Protein AF-A0A9D5ACS1-F1 (afdb_monomer_lite)

Structure (mmCIF, N/CA/C/O backbone):
data_AF-A0A9D5ACS1-F1
#
_entry.id   AF-A0A9D5ACS1-F1
#
loop_
_atom_site.group_PDB
_atom_site.id
_atom_site.type_symbol
_atom_site.label_atom_id
_atom_site.label_alt_id
_atom_site.label_comp_id
_atom_site.label_asym_id
_atom_site.label_entity_id
_atom_site.label_seq_id
_atom_site.pdbx_PDB_ins_code
_atom_site.Cartn_x
_atom_site.Cartn_y
_atom_site.Cartn_z
_atom_site.occupancy
_atom_site.B_iso_or_equiv
_atom_site.auth_seq_id
_atom_site.auth_comp_id
_atom_site.auth_asym_id
_atom_site.auth_atom_id
_atom_site.pdbx_PDB_model_num
ATOM 1 N N . LYS A 1 1 ? 52.281 -1.306 -3.488 1.00 57.75 1 LYS A N 1
ATOM 2 C CA . LYS A 1 1 ? 51.592 -1.848 -4.691 1.00 57.75 1 LYS A CA 1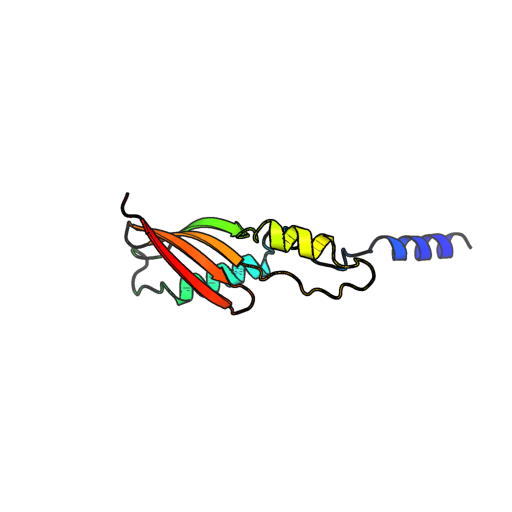
ATOM 3 C C . LYS A 1 1 ? 50.352 -2.679 -4.329 1.00 57.75 1 LYS A C 1
ATOM 5 O O . LYS A 1 1 ? 49.319 -2.463 -4.938 1.00 57.75 1 LYS A O 1
ATOM 10 N N . LEU A 1 2 ? 50.408 -3.521 -3.286 1.00 58.62 2 LEU A N 1
ATOM 11 C CA . LEU A 1 2 ? 49.262 -4.309 -2.794 1.00 58.62 2 LEU A CA 1
ATOM 12 C C . LEU A 1 2 ? 48.147 -3.467 -2.125 1.00 58.62 2 LEU A C 1
ATOM 14 O O . LEU A 1 2 ? 46.970 -3.746 -2.306 1.00 58.62 2 LEU A O 1
ATOM 18 N N . ILE A 1 3 ? 48.509 -2.384 -1.425 1.00 62.56 3 ILE A N 1
ATOM 19 C CA . ILE A 1 3 ? 47.552 -1.486 -0.739 1.00 62.56 3 ILE A CA 1
ATOM 20 C C . ILE A 1 3 ? 46.637 -0.740 -1.730 1.00 62.56 3 ILE A C 1
ATOM 22 O O . ILE A 1 3 ? 45.445 -0.591 -1.482 1.00 62.56 3 ILE A O 1
ATOM 26 N N . LEU A 1 4 ? 47.167 -0.332 -2.890 1.00 58.94 4 LEU A N 1
ATOM 27 C CA . LEU A 1 4 ? 46.385 0.339 -3.938 1.00 58.94 4 LEU A CA 1
ATOM 28 C C . LEU A 1 4 ? 45.337 -0.603 -4.561 1.00 58.94 4 LEU A C 1
ATOM 30 O O . LEU A 1 4 ? 44.251 -0.165 -4.918 1.00 58.94 4 LEU A O 1
ATOM 34 N N . PHE A 1 5 ? 45.644 -1.901 -4.641 1.00 58.75 5 PHE A N 1
ATOM 35 C CA . PHE A 1 5 ? 44.732 -2.930 -5.148 1.00 58.75 5 PHE A CA 1
ATOM 36 C C . PHE A 1 5 ? 43.568 -3.200 -4.177 1.00 58.75 5 PHE A C 1
ATOM 38 O O . PHE A 1 5 ? 42.428 -3.386 -4.600 1.00 58.75 5 PHE A O 1
ATOM 45 N N . PHE A 1 6 ? 43.829 -3.142 -2.866 1.00 59.41 6 PHE A N 1
ATOM 46 C CA . PHE A 1 6 ? 42.785 -3.232 -1.839 1.00 59.41 6 PHE A CA 1
ATOM 47 C C . PHE A 1 6 ? 41.849 -2.010 -1.852 1.00 59.41 6 PHE A C 1
ATOM 49 O O . PHE A 1 6 ? 40.638 -2.158 -1.744 1.00 59.41 6 PHE A O 1
ATOM 56 N N . LEU A 1 7 ? 42.381 -0.803 -2.067 1.00 58.75 7 LEU A N 1
ATOM 57 C CA . LEU A 1 7 ? 41.562 0.412 -2.190 1.00 58.75 7 LEU A CA 1
ATOM 58 C C . LEU A 1 7 ? 40.694 0.420 -3.463 1.00 58.75 7 LEU A C 1
ATOM 60 O O . LEU A 1 7 ? 39.562 0.896 -3.422 1.00 58.75 7 LEU A O 1
ATOM 64 N N . LEU A 1 8 ? 41.188 -0.144 -4.574 1.00 55.78 8 LEU A N 1
ATOM 65 C CA . LEU A 1 8 ? 40.427 -0.244 -5.827 1.00 55.78 8 LEU A CA 1
ATOM 66 C C . LEU A 1 8 ? 39.282 -1.270 -5.747 1.00 55.78 8 LEU A C 1
ATOM 68 O O . LEU A 1 8 ? 38.228 -1.067 -6.338 1.00 55.78 8 LEU A O 1
ATOM 72 N N . THR A 1 9 ? 39.477 -2.361 -5.000 1.00 56.50 9 THR A N 1
ATOM 73 C CA . THR A 1 9 ? 38.472 -3.428 -4.836 1.00 56.50 9 THR A CA 1
ATOM 74 C C . THR A 1 9 ? 37.363 -3.051 -3.851 1.00 56.50 9 THR A C 1
ATOM 76 O O . THR A 1 9 ? 36.219 -3.454 -4.052 1.00 56.50 9 THR A O 1
ATOM 79 N N . PHE A 1 10 ? 37.646 -2.200 -2.856 1.00 53.28 10 PHE A N 1
ATOM 80 C CA . PHE A 1 10 ? 36.616 -1.615 -1.984 1.00 53.28 10 PHE A CA 1
ATOM 81 C C . PHE A 1 10 ? 35.682 -0.631 -2.711 1.00 53.28 10 PHE A C 1
ATOM 83 O O . PHE A 1 10 ? 34.546 -0.448 -2.282 1.00 53.28 10 PHE A O 1
ATOM 90 N N . PHE A 1 11 ? 36.115 -0.038 -3.830 1.00 50.59 11 PHE A N 1
ATOM 91 C CA . PHE A 1 11 ? 35.289 0.872 -4.636 1.00 50.59 11 PHE A CA 1
ATOM 92 C C . PHE A 1 11 ? 34.268 0.159 -5.541 1.00 50.59 11 PHE A C 1
ATOM 94 O O . PHE A 1 11 ? 33.369 0.808 -6.071 1.00 50.59 11 PHE A O 1
ATOM 101 N N . TRP A 1 12 ? 34.374 -1.163 -5.721 1.00 48.03 12 TRP A N 1
ATOM 102 C CA . TRP A 1 12 ? 33.482 -1.934 -6.599 1.00 48.03 12 TRP A CA 1
ATOM 103 C C . TRP A 1 12 ? 32.281 -2.578 -5.900 1.00 48.03 12 TRP A C 1
ATOM 105 O O . TRP A 1 12 ? 31.389 -3.074 -6.584 1.00 48.03 12 TRP A O 1
ATOM 115 N N . ILE A 1 13 ? 32.209 -2.561 -4.566 1.00 48.94 13 ILE A N 1
ATOM 116 C CA . ILE A 1 13 ? 31.168 -3.312 -3.835 1.00 48.94 13 ILE A CA 1
ATOM 117 C C . ILE A 1 13 ? 29.865 -2.509 -3.644 1.00 48.94 13 ILE A C 1
ATOM 119 O O . ILE A 1 13 ? 28.854 -3.064 -3.227 1.00 48.94 13 ILE A O 1
ATOM 123 N N . SER A 1 14 ? 29.814 -1.245 -4.063 1.00 49.47 14 SER A N 1
ATOM 124 C CA . SER A 1 14 ? 28.588 -0.436 -3.998 1.00 49.47 14 SER A CA 1
ATOM 125 C C . SER A 1 14 ? 27.990 -0.187 -5.381 1.00 49.47 14 SER A C 1
ATOM 127 O O . SER A 1 14 ? 27.724 0.954 -5.749 1.00 49.47 14 SER A O 1
ATOM 129 N N . ILE A 1 15 ? 27.766 -1.240 -6.174 1.00 51.50 15 ILE A N 1
ATOM 130 C CA . ILE A 1 15 ? 26.762 -1.136 -7.240 1.00 51.50 15 ILE A CA 1
ATOM 131 C C . ILE A 1 15 ? 25.412 -1.157 -6.521 1.00 51.50 15 ILE A C 1
ATOM 133 O O . ILE A 1 15 ? 24.817 -2.212 -6.307 1.00 51.50 15 ILE A O 1
ATOM 137 N N . GLU A 1 16 ? 24.958 0.017 -6.076 1.00 54.56 16 GLU A N 1
ATOM 138 C CA . GLU A 1 16 ? 23.545 0.223 -5.772 1.00 54.56 16 GLU A CA 1
ATOM 139 C C . GLU A 1 16 ? 22.736 -0.316 -6.952 1.00 54.56 16 GLU A C 1
ATOM 141 O O . GLU A 1 16 ? 23.108 -0.127 -8.111 1.00 54.56 16 GLU A O 1
ATOM 146 N N . CYS A 1 17 ? 21.625 -0.997 -6.682 1.00 54.09 17 CYS A N 1
ATOM 147 C CA . CYS A 1 17 ? 20.641 -1.265 -7.718 1.00 54.09 17 CYS A CA 1
ATOM 148 C C . CYS A 1 17 ? 20.172 0.103 -8.248 1.00 54.09 17 CYS A C 1
ATOM 150 O O . CYS A 1 17 ? 19.322 0.745 -7.640 1.00 54.09 17 CYS A O 1
ATOM 152 N N . ILE A 1 18 ? 20.760 0.580 -9.354 1.00 62.75 18 ILE A N 1
ATOM 153 C CA . ILE A 1 18 ? 20.607 1.951 -9.901 1.00 62.75 18 ILE A CA 1
ATOM 154 C C . ILE A 1 18 ? 19.137 2.251 -10.272 1.00 62.75 18 ILE A C 1
ATOM 156 O O . ILE A 1 18 ? 18.746 3.363 -10.631 1.00 62.75 18 ILE A O 1
ATOM 160 N N . HIS A 1 19 ? 18.277 1.239 -10.212 1.00 72.00 19 HIS A N 1
ATOM 161 C CA . HIS A 1 19 ? 17.007 1.191 -10.885 1.00 72.00 19 HIS A CA 1
ATOM 162 C C . HIS A 1 19 ? 15.967 0.480 -10.019 1.00 72.00 19 HIS A C 1
ATOM 164 O O . HIS A 1 19 ? 15.960 -0.747 -10.009 1.00 72.00 19 HIS A O 1
ATOM 170 N N . PRO A 1 20 ? 15.053 1.225 -9.366 1.00 82.88 20 PRO A N 1
ATOM 171 C CA . PRO A 1 20 ? 13.975 0.603 -8.609 1.00 82.88 20 PRO A CA 1
ATOM 172 C C . PRO A 1 20 ? 13.155 -0.296 -9.536 1.00 82.88 20 PRO A C 1
ATOM 174 O O . PRO A 1 20 ? 12.854 0.081 -10.680 1.00 82.88 20 PRO A O 1
ATOM 177 N N . HIS A 1 21 ? 12.845 -1.490 -9.048 1.00 89.19 21 HIS A N 1
ATOM 178 C CA . HIS A 1 21 ? 11.995 -2.459 -9.712 1.00 89.19 21 HIS A CA 1
ATOM 179 C C . HIS A 1 21 ? 10.529 -2.173 -9.341 1.00 89.19 21 HIS A C 1
ATOM 181 O O . HIS A 1 21 ? 10.230 -1.835 -8.194 1.00 89.19 21 HIS A O 1
ATOM 187 N N . PRO A 1 22 ? 9.568 -2.300 -10.275 1.00 91.56 22 PRO A N 1
ATOM 188 C CA . PRO A 1 22 ? 8.160 -2.016 -9.989 1.00 91.56 22 PRO A CA 1
ATOM 189 C C . PRO A 1 22 ? 7.582 -2.870 -8.857 1.00 91.56 22 PRO A C 1
ATOM 191 O O . PRO A 1 22 ? 6.702 -2.394 -8.151 1.00 91.56 22 PRO A O 1
ATOM 194 N N . LEU A 1 23 ? 8.110 -4.081 -8.660 1.00 93.88 23 LEU A N 1
ATOM 195 C CA . LEU A 1 23 ? 7.716 -5.008 -7.590 1.00 93.88 23 LEU A CA 1
ATOM 196 C C . LEU A 1 23 ? 8.597 -4.920 -6.334 1.00 93.88 23 LEU A C 1
ATOM 198 O O . LEU A 1 23 ? 8.485 -5.771 -5.456 1.00 93.88 23 LEU A O 1
ATOM 202 N N . ASP A 1 24 ? 9.486 -3.925 -6.240 1.00 94.00 24 ASP A N 1
ATOM 203 C CA . ASP A 1 24 ? 10.211 -3.691 -4.991 1.00 94.00 24 ASP A CA 1
ATOM 204 C C . ASP A 1 24 ? 9.215 -3.399 -3.864 1.00 94.00 24 ASP A C 1
ATOM 206 O O . ASP A 1 24 ? 8.259 -2.634 -4.079 1.00 94.00 24 ASP A O 1
ATOM 210 N N . PRO A 1 25 ? 9.441 -3.951 -2.657 1.00 96.25 25 PRO A N 1
ATOM 211 C CA . PRO A 1 25 ? 8.565 -3.722 -1.520 1.00 96.25 25 PRO A CA 1
ATOM 212 C C . PRO A 1 25 ? 8.477 -2.231 -1.193 1.00 96.25 25 PRO A C 1
ATOM 214 O O . PRO A 1 25 ? 9.330 -1.427 -1.579 1.00 96.25 25 PRO A O 1
ATOM 217 N N . LEU A 1 26 ? 7.442 -1.855 -0.442 1.00 96.69 26 LEU A N 1
ATOM 218 C CA . LEU A 1 26 ? 7.324 -0.483 0.034 1.00 96.69 26 LEU A CA 1
ATOM 219 C C . LEU A 1 26 ? 8.530 -0.114 0.898 1.00 96.69 26 LEU A C 1
ATOM 221 O O . LEU A 1 26 ? 8.858 -0.776 1.885 1.00 96.69 26 LEU A O 1
ATOM 225 N N . THR A 1 27 ? 9.165 0.989 0.537 1.00 96.06 27 THR A N 1
ATOM 226 C CA . THR A 1 27 ? 10.260 1.574 1.300 1.00 96.06 27 THR A CA 1
ATOM 227 C C . THR A 1 27 ? 9.741 2.214 2.590 1.00 96.06 27 THR A C 1
ATOM 229 O O . THR A 1 27 ? 8.556 2.516 2.759 1.00 96.06 27 THR A O 1
ATOM 232 N N . ARG A 1 28 ? 10.649 2.494 3.531 1.00 97.69 28 ARG A N 1
ATOM 233 C CA . ARG A 1 28 ? 10.303 3.173 4.791 1.00 97.69 28 ARG A CA 1
ATOM 234 C C . ARG A 1 28 ? 9.658 4.545 4.565 1.00 97.69 28 ARG A C 1
ATOM 236 O O . ARG A 1 28 ? 8.737 4.916 5.292 1.00 97.69 28 ARG A O 1
ATOM 243 N N . SER A 1 29 ? 10.154 5.307 3.592 1.00 97.31 29 SER A N 1
ATOM 244 C CA . SER A 1 29 ? 9.608 6.619 3.234 1.00 97.31 29 SER A CA 1
ATOM 245 C C . SER A 1 29 ? 8.201 6.492 2.656 1.00 97.31 29 SER A C 1
ATOM 247 O O . SER A 1 29 ? 7.325 7.258 3.051 1.00 97.31 29 SER A O 1
ATOM 249 N N . GLU A 1 30 ? 7.955 5.493 1.806 1.00 97.69 30 GLU A N 1
ATOM 250 C CA . GLU A 1 30 ? 6.624 5.198 1.271 1.00 97.69 30 GLU A CA 1
ATOM 251 C C . GLU A 1 30 ? 5.648 4.799 2.382 1.00 97.69 30 GLU A C 1
ATOM 253 O O . GLU A 1 30 ? 4.571 5.377 2.473 1.00 97.69 30 GLU A O 1
ATOM 258 N N . LEU A 1 31 ? 6.033 3.916 3.309 1.00 98.31 31 LEU A N 1
ATOM 259 C CA . LEU A 1 31 ? 5.189 3.559 4.459 1.00 98.31 31 LEU A CA 1
ATOM 260 C C . LEU A 1 31 ? 4.854 4.772 5.346 1.00 98.31 31 LEU A C 1
ATOM 262 O O . LEU A 1 31 ? 3.721 4.923 5.812 1.00 98.31 31 LEU A O 1
ATOM 266 N N . ASN A 1 32 ? 5.818 5.668 5.570 1.00 98.12 32 ASN A N 1
ATOM 267 C CA . ASN A 1 32 ? 5.579 6.911 6.305 1.00 98.12 32 ASN A CA 1
ATOM 268 C C . ASN A 1 32 ? 4.644 7.863 5.542 1.00 98.12 32 ASN A C 1
ATOM 270 O O . ASN A 1 32 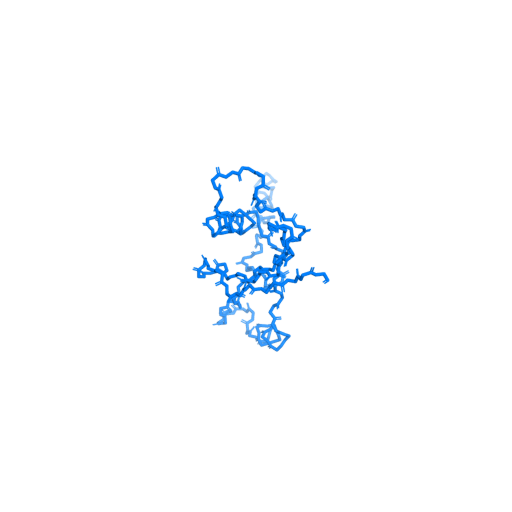? 3.804 8.525 6.160 1.00 98.12 32 ASN A O 1
ATOM 274 N N . LEU A 1 33 ? 4.756 7.916 4.214 1.00 98.19 33 LEU A N 1
ATOM 275 C CA . LEU A 1 33 ? 3.866 8.692 3.355 1.00 98.19 33 LEU A CA 1
ATOM 276 C C . LEU A 1 33 ? 2.435 8.144 3.410 1.00 98.19 33 LEU A C 1
ATOM 278 O O . LEU A 1 33 ? 1.510 8.918 3.649 1.00 98.19 33 LEU A O 1
ATOM 282 N N . VAL A 1 34 ? 2.261 6.823 3.295 1.00 98.19 34 VAL A N 1
ATOM 283 C CA . VAL A 1 34 ? 0.968 6.135 3.456 1.00 98.19 34 VAL A CA 1
ATOM 284 C C . VAL A 1 34 ? 0.324 6.517 4.788 1.00 98.19 34 VAL A C 1
ATOM 286 O O . VAL A 1 34 ? -0.810 6.998 4.819 1.00 98.19 34 VAL A O 1
ATOM 289 N N . ARG A 1 35 ? 1.076 6.380 5.890 1.00 96.88 35 ARG A N 1
ATOM 290 C CA . ARG A 1 35 ? 0.626 6.768 7.233 1.00 96.88 35 ARG A CA 1
ATOM 291 C C . ARG A 1 35 ? 0.162 8.227 7.271 1.00 96.88 35 ARG A C 1
ATOM 293 O O . ARG A 1 35 ? -0.892 8.520 7.828 1.00 96.88 35 ARG A O 1
ATOM 300 N N . THR A 1 36 ? 0.944 9.133 6.690 1.00 96.69 36 THR A N 1
ATOM 301 C CA . THR A 1 36 ? 0.661 10.575 6.693 1.00 96.69 36 THR A CA 1
ATOM 302 C C . THR A 1 36 ? -0.622 10.901 5.930 1.00 96.69 36 THR A C 1
ATOM 304 O O . THR A 1 36 ? -1.479 11.615 6.451 1.00 96.69 36 THR A O 1
ATOM 307 N N . ILE A 1 37 ? -0.783 10.353 4.722 1.00 97.06 37 ILE A N 1
ATOM 308 C CA . ILE A 1 37 ? -1.968 10.568 3.879 1.00 97.06 37 ILE A CA 1
ATOM 309 C C . ILE A 1 37 ? -3.225 10.053 4.585 1.00 97.06 37 ILE A C 1
ATOM 311 O O . ILE A 1 37 ? -4.232 10.763 4.663 1.00 97.06 37 ILE A O 1
ATOM 315 N N . ILE A 1 38 ? -3.161 8.842 5.142 1.00 96.12 38 ILE A N 1
ATOM 316 C CA . ILE A 1 38 ? -4.304 8.225 5.816 1.00 96.12 38 ILE A CA 1
ATOM 317 C C . ILE A 1 38 ? -4.658 8.986 7.092 1.00 96.12 38 ILE A C 1
ATOM 319 O O . ILE A 1 38 ? -5.812 9.367 7.262 1.00 96.12 38 ILE A O 1
ATOM 323 N N . HIS A 1 39 ? -3.695 9.300 7.961 1.00 93.38 39 HIS A N 1
ATOM 324 C CA . HIS A 1 39 ? -4.021 10.067 9.162 1.00 93.38 39 HIS A CA 1
ATOM 325 C C . HIS A 1 39 ? -4.586 11.441 8.840 1.00 93.38 39 HIS A C 1
ATOM 327 O O . HIS A 1 39 ? -5.494 11.857 9.542 1.00 93.38 39 HIS A O 1
ATOM 333 N N . LYS A 1 40 ? -4.111 12.119 7.788 1.00 93.00 40 LYS A N 1
ATOM 334 C CA . LYS A 1 40 ? -4.681 13.399 7.344 1.00 93.00 40 LYS A CA 1
ATOM 335 C C . LYS A 1 40 ? -6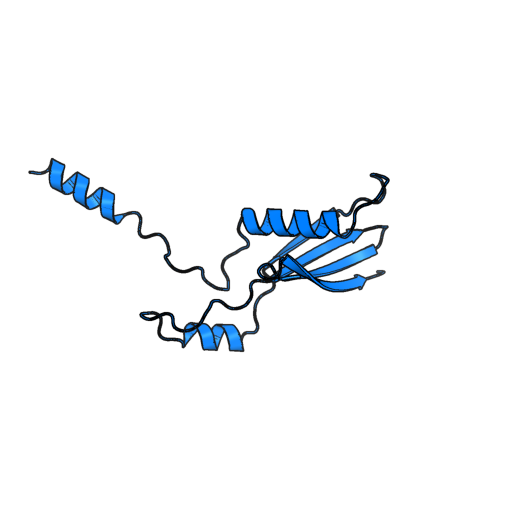.135 13.259 6.880 1.00 93.00 40 LYS A C 1
ATOM 337 O O . LYS A 1 40 ? -6.936 14.145 7.148 1.00 93.00 40 LYS A O 1
ATOM 342 N N . SER A 1 41 ? -6.468 12.163 6.204 1.00 92.62 41 SER A N 1
ATOM 343 C CA . SER A 1 41 ? -7.807 11.935 5.641 1.00 92.62 41 SER A CA 1
ATOM 344 C C . SER A 1 41 ? -8.825 11.466 6.687 1.00 92.62 41 SER A C 1
ATOM 346 O O . SER A 1 41 ? -10.010 11.751 6.560 1.00 92.62 41 SER A O 1
ATOM 348 N N . TYR A 1 42 ? -8.365 10.784 7.739 1.00 90.81 42 TYR A N 1
ATOM 349 C CA . TYR A 1 42 ? -9.208 10.197 8.787 1.00 90.81 42 TYR A CA 1
ATOM 350 C C . TYR A 1 42 ? -8.914 10.792 10.172 1.00 90.81 42 TYR A C 1
ATOM 352 O O . TYR A 1 42 ? -8.931 10.080 11.179 1.00 90.81 42 TYR A O 1
ATOM 360 N N . GLN A 1 43 ? -8.607 12.092 10.242 1.00 83.31 43 GLN A N 1
ATOM 361 C CA . GLN A 1 43 ? -8.429 12.775 11.526 1.00 83.31 43 GLN A CA 1
ATOM 362 C C . GLN A 1 43 ? -9.738 12.745 12.318 1.00 83.31 43 GLN A C 1
ATOM 364 O O . GLN A 1 43 ? -10.797 13.103 11.807 1.00 83.31 43 GLN A O 1
ATOM 369 N N . THR A 1 44 ? -9.661 12.350 13.586 1.00 73.56 44 THR A N 1
ATOM 370 C CA . THR A 1 44 ? -10.796 12.394 14.511 1.00 73.56 44 THR A CA 1
ATOM 371 C C . THR A 1 44 ? -10.432 13.204 15.741 1.00 73.56 44 THR A C 1
ATOM 373 O O . THR A 1 44 ? -9.322 13.101 16.257 1.00 73.56 44 THR A O 1
ATOM 376 N N . SER A 1 45 ? -11.390 13.977 16.259 1.00 67.38 45 SER A N 1
ATOM 377 C CA . SER A 1 45 ? -11.210 14.766 17.487 1.00 67.38 45 SER A CA 1
ATOM 378 C C . SER A 1 45 ? -11.005 13.900 18.736 1.00 67.38 45 SER A C 1
ATOM 380 O O . SER A 1 45 ? -10.558 14.392 19.765 1.00 67.38 45 SER A O 1
ATOM 382 N N . THR A 1 46 ? -11.327 12.604 18.664 1.00 68.81 46 THR A N 1
ATOM 383 C CA . THR A 1 46 ? -11.210 11.658 19.777 1.00 68.81 46 THR A CA 1
ATOM 384 C C . THR A 1 46 ? -10.373 10.440 19.388 1.00 68.81 46 THR A C 1
ATOM 386 O O . THR A 1 46 ? -10.502 9.897 18.288 1.00 68.81 46 THR A O 1
ATOM 389 N N . LYS A 1 47 ? -9.529 9.969 20.318 1.00 67.44 47 LYS A N 1
ATOM 390 C CA . LYS A 1 47 ? -8.646 8.801 20.125 1.00 67.44 47 LYS A CA 1
ATOM 391 C C . LYS A 1 47 ? -9.424 7.496 19.896 1.00 67.44 47 LYS A C 1
ATOM 393 O O . LYS A 1 47 ? -8.930 6.599 19.215 1.00 67.44 47 LYS A O 1
ATOM 398 N N . LEU A 1 48 ? -10.650 7.414 20.421 1.00 67.00 48 LEU A N 1
ATOM 399 C CA . LEU A 1 48 ? -11.527 6.242 20.316 1.00 67.00 48 LEU A CA 1
ATOM 400 C C . LEU A 1 48 ? -11.949 5.933 18.868 1.00 67.00 48 LEU A C 1
ATOM 402 O O . LEU A 1 48 ? -12.272 4.792 18.558 1.00 67.00 48 LEU A O 1
ATOM 406 N N . ASN A 1 49 ? -11.895 6.928 17.979 1.00 73.62 49 ASN A N 1
ATOM 407 C CA . ASN A 1 49 ? -12.252 6.787 16.568 1.00 73.62 49 ASN A CA 1
ATOM 408 C C . ASN A 1 49 ? -11.025 6.782 15.645 1.00 73.62 49 ASN A C 1
ATOM 410 O O . ASN A 1 49 ? -11.171 6.976 14.443 1.00 73.62 49 ASN A O 1
ATOM 414 N N . SER A 1 50 ? -9.822 6.572 16.188 1.00 86.44 50 SER A N 1
ATOM 415 C CA . SER A 1 50 ? -8.600 6.566 15.382 1.00 86.44 50 SER A CA 1
ATOM 416 C C . SER A 1 50 ? -8.569 5.394 14.398 1.00 86.44 50 SER A C 1
ATOM 418 O O . SER A 1 50 ? -8.992 4.276 14.697 1.00 86.44 50 SER A O 1
ATOM 420 N N . ILE A 1 51 ? -8.061 5.667 13.198 1.00 93.50 51 ILE A N 1
ATOM 421 C CA . ILE A 1 51 ? -7.828 4.645 12.182 1.00 93.50 51 ILE A CA 1
ATOM 422 C C . ILE A 1 51 ? -6.655 3.745 12.592 1.00 93.50 51 ILE A C 1
ATOM 424 O O . ILE A 1 51 ? -5.611 4.229 13.033 1.00 93.50 51 ILE A O 1
ATOM 428 N N . THR A 1 52 ? -6.823 2.433 12.439 1.00 94.31 52 THR A N 1
ATOM 429 C CA . THR A 1 52 ? -5.775 1.431 12.696 1.00 94.31 52 THR A CA 1
ATOM 430 C C . THR A 1 52 ? -5.494 0.634 11.431 1.00 94.31 52 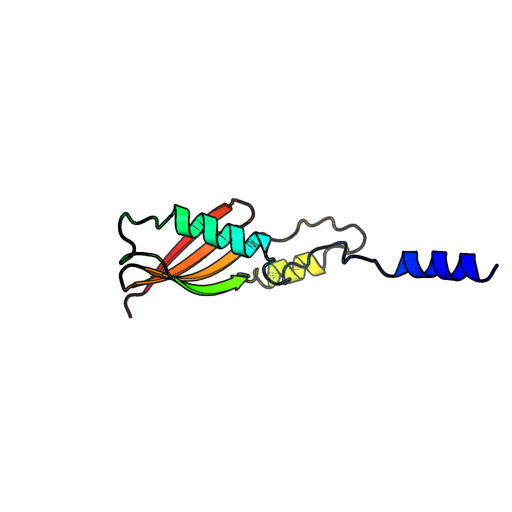THR A C 1
ATOM 432 O O . THR A 1 52 ? -6.400 0.407 10.637 1.00 94.31 52 THR A O 1
ATOM 435 N N . PHE A 1 53 ? -4.246 0.216 11.240 1.00 96.25 53 PHE A N 1
ATOM 436 C CA . PHE A 1 53 ? -3.798 -0.499 10.045 1.00 96.25 53 PHE A CA 1
ATOM 437 C C . PHE A 1 53 ? -3.735 -1.998 10.332 1.00 96.25 53 PHE A C 1
ATOM 439 O O . PHE A 1 53 ? -3.099 -2.407 11.302 1.00 96.25 53 PHE A O 1
ATOM 446 N N . GLN A 1 54 ? -4.371 -2.810 9.493 1.00 96.62 54 GLN A N 1
ATOM 447 C CA . GLN A 1 54 ? -4.291 -4.274 9.546 1.00 96.62 54 GLN A CA 1
ATOM 448 C C . GLN A 1 54 ? -3.379 -4.815 8.448 1.00 96.62 54 GLN A C 1
ATOM 450 O O . GLN A 1 54 ? -2.708 -5.820 8.653 1.00 96.62 54 GLN A O 1
ATOM 455 N N . TYR A 1 55 ? -3.321 -4.129 7.307 1.00 97.69 55 TYR A N 1
ATOM 456 C CA . TYR A 1 55 ? -2.424 -4.459 6.209 1.00 97.69 55 TYR A CA 1
ATOM 457 C C . TYR A 1 55 ? -1.972 -3.188 5.496 1.00 97.69 55 TYR A C 1
ATOM 459 O O . TYR A 1 55 ? -2.771 -2.272 5.304 1.00 97.69 55 TYR A O 1
ATOM 467 N N . VAL A 1 56 ? -0.701 -3.148 5.097 1.00 98.31 56 VAL A N 1
ATOM 468 C CA . VAL A 1 56 ? -0.137 -2.129 4.207 1.00 98.31 56 VAL A CA 1
ATOM 469 C C . VAL A 1 56 ? 0.837 -2.831 3.271 1.00 98.31 56 VAL A C 1
ATOM 471 O O . VAL A 1 56 ? 1.809 -3.423 3.737 1.00 98.31 56 VAL A O 1
ATOM 474 N N . GLY A 1 57 ? 0.589 -2.755 1.969 1.00 97.88 57 GLY A N 1
ATOM 475 C CA . GLY A 1 57 ? 1.411 -3.415 0.962 1.00 97.88 57 GLY A CA 1
ATOM 476 C C . GLY A 1 57 ? 1.429 -2.666 -0.358 1.00 97.88 57 GLY A C 1
ATOM 477 O O . GLY A 1 57 ? 0.672 -1.717 -0.558 1.00 97.88 57 GLY A O 1
ATOM 478 N N . LEU A 1 58 ? 2.341 -3.069 -1.238 1.00 97.56 58 LEU A N 1
ATOM 479 C CA . LEU A 1 58 ? 2.370 -2.585 -2.612 1.00 97.56 58 LEU A CA 1
ATOM 480 C C . LEU A 1 58 ? 1.103 -3.080 -3.322 1.00 97.56 58 LEU A C 1
ATOM 482 O O . LEU A 1 58 ? 0.803 -4.268 -3.270 1.00 97.56 58 LEU A O 1
ATOM 486 N N . GLU A 1 59 ? 0.382 -2.177 -3.977 1.00 97.00 59 GLU A N 1
ATOM 487 C CA . GLU A 1 59 ? -0.648 -2.567 -4.938 1.00 97.00 59 GLU A CA 1
ATOM 488 C C . GLU A 1 59 ? 0.074 -2.946 -6.230 1.00 97.00 59 GLU A C 1
ATOM 490 O O . GLU A 1 59 ? 0.669 -2.089 -6.894 1.00 97.00 59 GLU A O 1
ATOM 495 N N . GLU A 1 60 ? 0.085 -4.239 -6.541 1.00 93.38 60 GLU A N 1
ATOM 496 C CA . GLU A 1 60 ? 0.818 -4.760 -7.689 1.00 93.38 60 GLU A CA 1
ATOM 497 C 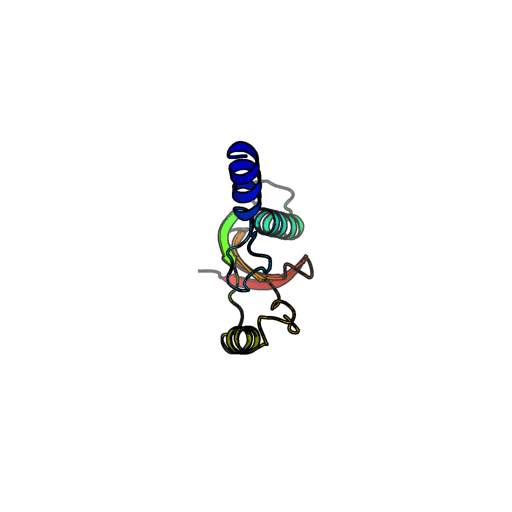C . GLU A 1 60 ? 0.270 -4.169 -9.000 1.00 93.38 60 GLU A C 1
ATOM 499 O O . GLU A 1 60 ? -0.941 -4.200 -9.234 1.00 93.38 60 GLU A O 1
ATOM 504 N N . PRO A 1 61 ? 1.134 -3.631 -9.883 1.00 93.44 61 PRO A N 1
ATOM 505 C CA . PRO A 1 61 ? 0.699 -3.182 -11.198 1.00 93.44 61 PRO A CA 1
ATOM 506 C C . PRO A 1 61 ? 0.180 -4.344 -12.050 1.00 93.44 61 PRO A C 1
ATOM 508 O O . PRO A 1 61 ? 0.636 -5.482 -11.917 1.00 93.44 61 PRO A O 1
ATOM 511 N N . ASP A 1 62 ? -0.689 -4.037 -13.013 1.00 94.69 62 ASP A N 1
ATOM 512 C CA . ASP A 1 62 ? -1.199 -5.032 -13.955 1.00 94.69 62 ASP A CA 1
ATOM 513 C C . ASP A 1 62 ? -0.071 -5.806 -14.646 1.00 94.69 62 ASP A C 1
ATOM 515 O O . ASP A 1 62 ? 0.926 -5.245 -15.114 1.00 94.69 62 ASP A O 1
ATOM 519 N N . LYS A 1 63 ? -0.269 -7.118 -14.804 1.00 94.62 63 LYS A N 1
ATOM 520 C CA . LYS A 1 63 ? 0.727 -8.022 -15.396 1.00 94.62 63 LYS A CA 1
ATOM 521 C C . LYS A 1 63 ? 1.235 -7.541 -16.761 1.00 94.62 63 LYS A C 1
ATOM 523 O O . LYS A 1 63 ? 2.425 -7.659 -17.049 1.00 94.62 63 LYS A O 1
ATOM 528 N N . ALA A 1 64 ? 0.352 -6.992 -17.597 1.00 94.56 64 ALA A N 1
ATOM 529 C CA . ALA A 1 64 ? 0.710 -6.460 -18.913 1.00 94.56 64 ALA A CA 1
ATOM 530 C C . ALA A 1 64 ? 1.649 -5.241 -18.822 1.00 94.56 64 ALA A C 1
ATOM 532 O O . ALA A 1 64 ? 2.559 -5.098 -19.642 1.00 94.56 64 ALA A O 1
ATOM 533 N N . VAL A 1 65 ? 1.478 -4.396 -17.799 1.00 92.19 65 VAL A N 1
ATOM 534 C CA . VAL A 1 65 ? 2.340 -3.234 -17.536 1.00 92.19 65 VAL A CA 1
ATOM 535 C C . VAL A 1 65 ? 3.732 -3.697 -17.115 1.00 92.19 65 VAL A C 1
ATOM 537 O O . VAL A 1 65 ? 4.725 -3.207 -17.651 1.00 92.19 65 VAL A O 1
ATOM 540 N N . ILE A 1 66 ? 3.816 -4.695 -16.229 1.00 91.62 66 ILE A N 1
ATOM 541 C CA . ILE A 1 66 ? 5.095 -5.295 -15.823 1.00 91.62 66 ILE A CA 1
ATOM 542 C C . ILE A 1 66 ? 5.811 -5.935 -17.020 1.00 91.62 66 ILE A C 1
ATOM 544 O O . ILE A 1 66 ? 6.999 -5.692 -17.218 1.00 91.62 66 ILE A O 1
ATOM 548 N N . GLN A 1 67 ? 5.101 -6.698 -17.858 1.00 91.62 67 GLN A N 1
ATOM 549 C CA . GLN A 1 67 ? 5.680 -7.300 -19.068 1.00 91.62 67 GLN A CA 1
ATOM 550 C C . GLN A 1 67 ? 6.201 -6.249 -20.054 1.00 91.62 67 GLN A C 1
ATOM 552 O O . GLN A 1 67 ? 7.303 -6.395 -20.585 1.00 91.62 67 GLN A O 1
ATOM 557 N N . SER A 1 68 ? 5.439 -5.176 -20.273 1.00 89.94 68 SER A N 1
ATOM 558 C CA . SER A 1 68 ? 5.847 -4.072 -21.151 1.00 89.94 68 SER A CA 1
ATOM 559 C C . SER A 1 68 ? 7.079 -3.348 -20.603 1.00 89.94 68 SER A C 1
ATOM 561 O O . SER A 1 68 ? 8.000 -3.038 -21.357 1.00 89.94 68 SER A O 1
ATOM 563 N N . TRP A 1 69 ? 7.138 -3.135 -19.284 1.00 89.06 69 TRP A N 1
ATOM 564 C CA . TRP A 1 69 ? 8.297 -2.549 -18.612 1.00 89.06 69 TRP A CA 1
ATOM 565 C C . TRP A 1 69 ? 9.543 -3.439 -18.733 1.00 89.06 69 TRP A C 1
ATOM 567 O O . TRP A 1 69 ? 10.602 -2.941 -19.110 1.00 89.06 69 TRP A O 1
ATOM 577 N N . LEU A 1 70 ? 9.416 -4.752 -18.509 1.00 87.50 70 LEU A N 1
ATOM 578 C CA . LEU A 1 70 ? 10.512 -5.721 -18.667 1.00 87.50 70 LEU A CA 1
ATOM 579 C C . LEU A 1 70 ? 11.028 -5.799 -20.108 1.00 87.50 70 LEU A C 1
ATOM 581 O O . LEU A 1 70 ? 12.225 -5.961 -20.327 1.00 87.50 70 LEU A O 1
ATOM 585 N N . SER A 1 71 ? 10.125 -5.677 -21.082 1.00 87.38 71 SER A N 1
ATOM 586 C CA . SER A 1 71 ? 10.460 -5.712 -22.511 1.00 87.38 71 SER A CA 1
ATOM 587 C C . SER A 1 71 ? 11.112 -4.414 -22.996 1.00 87.38 71 SER A C 1
ATOM 589 O O . SER A 1 71 ? 11.717 -4.386 -24.068 1.00 87.38 71 SER A O 1
ATOM 591 N N . SER A 1 72 ? 11.001 -3.325 -22.227 1.00 82.94 72 SER A N 1
ATOM 592 C CA . SER A 1 72 ? 11.679 -2.071 -22.542 1.00 82.94 72 SER A CA 1
ATOM 593 C C . SER A 1 72 ? 13.190 -2.227 -22.346 1.00 82.94 72 SER A C 1
ATOM 595 O O . SER A 1 72 ? 13.655 -2.821 -21.373 1.00 82.94 72 SER A O 1
ATOM 597 N N . ASN A 1 73 ? 13.975 -1.729 -23.303 1.00 63.06 73 ASN A N 1
ATOM 598 C CA . ASN A 1 73 ? 15.409 -1.988 -23.376 1.00 63.06 73 ASN A CA 1
ATOM 599 C C . ASN A 1 73 ? 16.124 -1.561 -22.075 1.00 63.06 73 ASN A C 1
ATOM 601 O O . ASN A 1 73 ? 16.302 -0.371 -21.802 1.00 63.06 73 ASN A O 1
ATOM 605 N N . THR A 1 74 ? 16.558 -2.541 -21.277 1.00 59.09 74 THR A N 1
ATOM 606 C CA . THR A 1 74 ? 17.054 -2.353 -19.899 1.00 59.09 74 THR A CA 1
ATOM 607 C C . THR A 1 74 ? 18.314 -1.482 -19.828 1.00 59.09 74 THR A C 1
ATOM 609 O O . THR A 1 74 ? 18.607 -0.901 -18.790 1.00 59.09 74 THR A O 1
ATOM 612 N N . LYS A 1 75 ? 19.042 -1.347 -20.948 1.00 54.59 75 LYS A N 1
ATOM 613 C CA . LYS A 1 75 ? 20.269 -0.541 -21.066 1.00 54.59 75 LYS A CA 1
ATOM 614 C C . LYS A 1 75 ? 20.022 0.953 -21.302 1.00 54.59 75 LYS A C 1
ATOM 616 O O . LYS A 1 75 ? 20.919 1.747 -21.050 1.00 54.59 75 LYS A O 1
ATOM 621 N N . THR A 1 76 ? 18.840 1.338 -21.788 1.00 56.12 76 THR A N 1
ATOM 622 C CA . THR A 1 76 ? 18.485 2.744 -22.068 1.00 56.12 76 THR A CA 1
ATOM 623 C C . THR A 1 76 ? 17.261 3.226 -21.290 1.00 56.12 76 THR A C 1
ATOM 625 O O . THR A 1 76 ? 16.910 4.392 -21.425 1.00 56.12 76 THR A O 1
ATOM 628 N N . LYS A 1 77 ? 16.625 2.345 -20.496 1.00 57.25 77 LYS A N 1
ATOM 629 C CA . LYS A 1 77 ? 15.493 2.596 -19.583 1.00 57.25 77 LYS A CA 1
ATOM 630 C C . LYS A 1 77 ? 14.566 3.725 -20.057 1.00 57.25 77 LYS A C 1
ATOM 632 O O . LYS A 1 77 ? 14.347 4.718 -19.374 1.00 57.25 77 LYS A O 1
ATOM 637 N N . THR A 1 78 ? 14.055 3.583 -21.278 1.00 60.81 78 THR A N 1
ATOM 638 C CA . THR A 1 78 ? 13.214 4.606 -21.913 1.00 60.81 78 THR A CA 1
ATOM 639 C C . THR A 1 78 ? 11.800 4.634 -21.338 1.00 60.81 78 THR A C 1
ATOM 641 O O . THR A 1 78 ? 11.127 5.654 -21.456 1.00 60.81 78 THR A O 1
ATOM 644 N N . LEU A 1 79 ? 11.345 3.547 -20.697 1.00 71.06 79 LEU A N 1
ATOM 645 C CA . LEU A 1 79 ? 10.056 3.521 -20.010 1.00 71.06 79 LEU A CA 1
ATOM 646 C C . LEU A 1 79 ? 10.194 3.984 -18.548 1.00 71.06 79 LEU A C 1
ATOM 648 O O . LEU A 1 79 ? 11.022 3.433 -17.810 1.00 71.06 79 LEU A O 1
ATOM 652 N N . PRO A 1 80 ? 9.363 4.943 -18.094 1.00 81.31 80 PRO A N 1
ATOM 653 C CA . PRO A 1 80 ? 9.294 5.304 -16.686 1.00 81.31 80 PRO A CA 1
ATOM 654 C C . PRO A 1 80 ? 8.784 4.128 -15.844 1.00 81.31 80 PRO A C 1
ATOM 656 O O . PRO A 1 80 ? 8.141 3.201 -16.344 1.00 81.31 80 PRO A O 1
ATOM 659 N N . LEU A 1 81 ? 9.073 4.169 -14.543 1.00 86.38 81 LEU A N 1
ATOM 660 C CA . LEU A 1 81 ? 8.530 3.198 -13.599 1.00 86.38 81 LEU A CA 1
ATOM 661 C C . LEU A 1 81 ? 6.991 3.286 -13.606 1.00 86.38 81 LEU A C 1
ATOM 663 O O . LEU A 1 81 ? 6.463 4.401 -13.562 1.00 86.38 81 LEU A O 1
ATOM 667 N N . PRO A 1 82 ? 6.270 2.150 -13.639 1.00 90.38 82 PRO A N 1
ATOM 668 C CA . PRO A 1 82 ? 4.830 2.135 -13.426 1.00 90.38 82 PRO A CA 1
ATOM 669 C C . PRO A 1 82 ? 4.441 2.888 -12.144 1.00 90.38 82 PRO A C 1
ATOM 671 O O . PRO A 1 82 ? 5.220 2.874 -11.182 1.00 90.38 82 PRO A O 1
ATOM 674 N N . PRO A 1 83 ? 3.252 3.521 -12.098 1.00 91.56 83 PRO A N 1
ATOM 675 C CA . PRO A 1 83 ? 2.777 4.198 -10.899 1.00 91.56 83 PRO A CA 1
ATOM 676 C C . PRO A 1 83 ? 2.837 3.269 -9.689 1.00 91.56 83 PRO A C 1
ATOM 678 O O . PRO A 1 83 ? 2.264 2.179 -9.699 1.00 91.56 83 PRO A O 1
ATOM 681 N N . ARG A 1 84 ? 3.542 3.703 -8.643 1.00 94.94 84 ARG A N 1
ATOM 682 C CA . ARG A 1 84 ? 3.623 2.949 -7.394 1.00 94.94 84 ARG A CA 1
ATOM 683 C C . ARG A 1 84 ? 2.421 3.297 -6.537 1.00 94.94 84 ARG A C 1
ATOM 685 O O . ARG A 1 84 ? 2.238 4.445 -6.124 1.00 94.94 84 ARG A O 1
ATOM 692 N N . ARG A 1 85 ? 1.600 2.290 -6.274 1.00 97.69 85 ARG A N 1
ATOM 693 C CA . ARG A 1 85 ? 0.419 2.395 -5.427 1.00 97.69 85 ARG A CA 1
ATOM 694 C C . ARG A 1 85 ? 0.597 1.519 -4.204 1.00 97.69 85 ARG A C 1
ATOM 696 O O . ARG A 1 85 ? 1.312 0.523 -4.245 1.00 97.69 85 ARG A O 1
ATOM 703 N N . ALA A 1 86 ? -0.043 1.898 -3.112 1.00 98.38 86 ALA A N 1
ATOM 704 C CA . ALA A 1 86 ? -0.133 1.051 -1.938 1.00 98.38 86 ALA A CA 1
ATOM 705 C C . ALA A 1 86 ? -1.592 0.716 -1.640 1.00 98.38 86 ALA A C 1
ATOM 707 O O . ALA A 1 86 ? -2.490 1.551 -1.791 1.00 98.38 86 ALA A O 1
ATOM 708 N N . PHE A 1 87 ? -1.790 -0.525 -1.221 1.00 98.38 87 PHE A N 1
ATOM 709 C CA . PHE A 1 87 ? -3.051 -1.065 -0.764 1.00 98.38 87 PHE A CA 1
ATOM 710 C C . PHE A 1 87 ? -3.032 -1.162 0.751 1.00 98.38 87 PHE A C 1
ATOM 712 O O . PHE A 1 87 ? -2.069 -1.638 1.362 1.00 98.38 87 PHE A O 1
ATOM 719 N N . VAL A 1 88 ? -4.101 -0.680 1.368 1.00 98.44 88 VAL A N 1
ATOM 720 C CA . VAL A 1 88 ? -4.231 -0.619 2.814 1.00 98.44 88 VAL A CA 1
ATOM 721 C C . VAL A 1 88 ? -5.557 -1.220 3.230 1.00 98.44 88 VAL A C 1
ATOM 723 O O . VAL A 1 88 ? -6.611 -0.804 2.755 1.00 98.44 88 VAL A O 1
ATOM 726 N N . ILE A 1 89 ? -5.497 -2.146 4.184 1.00 97.81 89 ILE A N 1
ATOM 727 C CA . ILE A 1 89 ? -6.669 -2.570 4.945 1.00 97.81 89 ILE A CA 1
ATOM 728 C C . ILE A 1 89 ? -6.590 -1.892 6.303 1.00 97.81 89 ILE A C 1
ATOM 730 O O . ILE A 1 89 ? -5.618 -2.076 7.046 1.00 97.81 89 ILE A O 1
ATOM 734 N N . ALA A 1 90 ? -7.609 -1.100 6.617 1.00 96.31 90 ALA A N 1
ATOM 735 C CA . ALA A 1 90 ? -7.686 -0.344 7.855 1.00 96.31 90 ALA A CA 1
ATOM 736 C C . ALA A 1 90 ? -9.038 -0.519 8.553 1.00 96.31 90 ALA A C 1
ATOM 738 O O . ALA A 1 90 ? -10.065 -0.764 7.920 1.00 96.31 90 ALA A O 1
ATOM 739 N N . ARG A 1 91 ? -9.054 -0.340 9.873 1.00 93.88 91 ARG A N 1
ATOM 740 C CA . ARG A 1 91 ? -10.266 -0.294 10.690 1.00 93.88 91 ARG A CA 1
ATOM 741 C C . ARG A 1 91 ? -10.503 1.132 11.135 1.00 93.88 91 ARG A C 1
ATOM 743 O O . ARG A 1 91 ? -9.630 1.750 11.747 1.00 93.88 91 ARG A O 1
ATOM 750 N N . PHE A 1 92 ? -11.703 1.624 10.861 1.00 92.50 92 PHE A N 1
ATOM 751 C CA . PHE A 1 92 ? -12.134 2.967 11.220 1.00 92.50 92 PHE A CA 1
ATOM 752 C C . PHE A 1 92 ? -13.609 2.944 11.609 1.00 92.50 92 PHE A C 1
ATOM 754 O O . PHE A 1 92 ? -14.432 2.411 10.871 1.00 92.50 92 PHE A O 1
ATOM 761 N N . GLN A 1 93 ? -13.941 3.478 12.789 1.00 89.50 93 GLN A N 1
ATOM 762 C CA . GLN A 1 93 ? -15.319 3.538 13.303 1.00 89.50 93 GLN A CA 1
ATOM 763 C C . GLN A 1 93 ? -16.075 2.195 13.210 1.00 89.50 93 GLN A C 1
ATOM 765 O O . GLN A 1 93 ? -17.234 2.144 12.820 1.00 89.50 93 GLN A O 1
ATOM 770 N N . LYS A 1 94 ? -15.405 1.092 13.576 1.00 88.25 94 LYS A N 1
ATOM 771 C CA . LYS A 1 94 ? -15.921 -0.295 13.511 1.00 88.25 94 LYS A CA 1
ATOM 772 C C . LYS A 1 94 ? -16.148 -0.853 12.099 1.00 88.25 94 LYS A C 1
ATOM 774 O O . LYS A 1 94 ? -16.577 -1.995 11.969 1.00 88.25 94 LYS A O 1
ATOM 779 N N . HIS A 1 95 ? -15.784 -0.121 11.054 1.00 90.75 95 HIS A N 1
ATOM 780 C CA . HIS A 1 95 ? -15.810 -0.609 9.681 1.00 90.75 95 HIS A CA 1
ATOM 781 C C . HIS A 1 95 ? -14.425 -1.048 9.206 1.00 90.75 95 HIS A C 1
ATOM 783 O O . HIS A 1 95 ? -13.411 -0.557 9.707 1.00 90.75 95 HIS A O 1
ATOM 789 N N . SER A 1 96 ? -14.389 -1.967 8.240 1.00 95.00 96 SER A N 1
ATOM 790 C CA . SER A 1 96 ? -13.177 -2.278 7.480 1.00 95.00 96 SER A CA 1
ATOM 791 C C . SER A 1 96 ? -13.148 -1.428 6.214 1.00 95.00 96 SER A C 1
ATOM 793 O O . SER A 1 96 ? -14.161 -1.300 5.527 1.00 95.00 96 SER A O 1
ATOM 795 N N . LEU A 1 97 ? -11.993 -0.850 5.912 1.00 96.44 97 LEU A N 1
ATOM 796 C CA . LEU A 1 97 ? -11.743 -0.052 4.722 1.00 96.44 97 LEU A CA 1
ATOM 797 C C . LEU A 1 97 ? -10.656 -0.726 3.893 1.00 96.44 97 LEU A C 1
ATOM 799 O O . LEU A 1 97 ? -9.597 -1.048 4.428 1.00 96.44 97 LEU A O 1
ATOM 803 N N . GLU A 1 98 ? -10.910 -0.883 2.601 1.00 97.69 98 GLU A N 1
ATOM 804 C CA . GLU A 1 98 ? -9.891 -1.149 1.587 1.00 97.69 98 GLU A CA 1
ATOM 805 C C . GLU A 1 98 ? -9.564 0.185 0.916 1.00 97.69 98 GLU A C 1
ATOM 807 O O . GLU A 1 98 ? -10.451 0.840 0.364 1.00 97.69 98 GLU A O 1
ATOM 812 N N . ILE A 1 99 ? -8.317 0.628 1.017 1.00 98.19 99 ILE A N 1
ATOM 813 C CA . ILE A 1 99 ? -7.871 1.936 0.541 1.00 98.19 99 ILE A CA 1
ATOM 814 C C . ILE A 1 99 ? -6.727 1.713 -0.440 1.00 98.19 99 ILE A C 1
ATOM 816 O O . ILE A 1 99 ? -5.691 1.166 -0.062 1.00 98.19 99 ILE A O 1
ATOM 820 N N . THR A 1 100 ? -6.884 2.196 -1.669 1.00 98.19 100 THR A N 1
ATOM 821 C CA . THR A 1 100 ? -5.787 2.271 -2.638 1.00 98.19 100 THR A CA 1
ATOM 822 C C . THR A 1 100 ? -5.327 3.713 -2.739 1.00 98.19 100 THR A C 1
ATOM 824 O O . THR A 1 100 ? -6.134 4.634 -2.896 1.00 98.19 100 THR A O 1
ATOM 827 N N . LEU A 1 101 ? -4.020 3.930 -2.654 1.00 97.62 101 LEU A N 1
ATOM 828 C CA . LEU A 1 101 ? -3.419 5.258 -2.688 1.00 97.62 101 LEU A CA 1
ATOM 829 C C . LEU A 1 101 ? -2.229 5.290 -3.639 1.00 97.62 101 LEU A C 1
ATOM 831 O O . LEU A 1 101 ? -1.481 4.323 -3.762 1.00 97.62 101 LEU A O 1
ATOM 835 N N . ASP A 1 102 ? -2.092 6.408 -4.340 1.00 96.88 102 ASP A N 1
ATOM 836 C CA . ASP A 1 102 ? -1.046 6.635 -5.325 1.00 96.88 102 ASP A CA 1
ATOM 837 C C . ASP A 1 102 ? 0.070 7.460 -4.688 1.00 96.88 102 ASP A C 1
ATOM 839 O O . ASP A 1 102 ? -0.149 8.555 -4.160 1.00 96.88 102 ASP A O 1
ATOM 843 N N . LEU A 1 103 ? 1.274 6.885 -4.662 1.00 95.94 103 LEU A N 1
ATOM 844 C CA . LEU A 1 103 ? 2.412 7.455 -3.945 1.00 95.94 103 LEU A CA 1
ATOM 845 C C . LEU A 1 103 ? 3.040 8.617 -4.722 1.00 95.94 103 LEU A C 1
ATOM 847 O O . LEU A 1 103 ? 3.651 9.498 -4.112 1.00 95.94 103 LEU A O 1
ATOM 851 N N . SER A 1 104 ? 2.853 8.653 -6.044 1.00 93.00 104 SER A N 1
ATOM 852 C CA . SER A 1 104 ? 3.332 9.729 -6.908 1.00 93.00 104 SER A CA 1
ATOM 853 C C . SER A 1 104 ? 2.461 10.975 -6.764 1.00 93.00 104 SER A C 1
ATOM 855 O O . SER A 1 104 ? 2.993 12.059 -6.521 1.00 93.00 104 SER A O 1
ATOM 857 N N . SER A 1 105 ? 1.133 10.833 -6.831 1.00 95.50 105 SER A N 1
ATOM 858 C CA . SER A 1 105 ? 0.201 11.953 -6.616 1.00 95.50 105 SER A CA 1
ATOM 859 C C . SER A 1 105 ? -0.046 12.273 -5.139 1.00 95.50 105 SER A C 1
ATOM 861 O O . SER A 1 105 ? -0.627 13.311 -4.822 1.00 95.50 105 SER A O 1
ATOM 863 N N . ARG A 1 106 ? 0.409 11.406 -4.223 1.00 96.44 106 ARG A N 1
ATOM 864 C CA . ARG A 1 106 ? 0.232 11.523 -2.766 1.00 96.44 106 ARG A CA 1
ATOM 865 C C . ARG A 1 106 ? -1.240 11.632 -2.359 1.00 96.44 106 ARG A C 1
ATOM 867 O O . ARG A 1 106 ? -1.584 12.394 -1.452 1.00 96.44 106 ARG A O 1
ATOM 874 N N . SER A 1 107 ? -2.109 10.875 -3.023 1.00 96.50 107 SER A N 1
ATOM 875 C CA . SER A 1 107 ? -3.558 10.954 -2.834 1.00 96.50 107 SER A CA 1
ATOM 876 C C . SER A 1 107 ? -4.217 9.580 -2.750 1.00 96.50 107 SER A C 1
ATOM 878 O O . SER A 1 107 ? -3.716 8.587 -3.277 1.00 96.50 107 SER A O 1
ATOM 880 N N . ILE A 1 108 ? -5.375 9.532 -2.091 1.00 97.81 108 ILE A N 1
ATOM 881 C CA . ILE A 1 108 ? -6.244 8.353 -2.090 1.00 97.81 108 ILE A CA 1
ATOM 882 C C . ILE A 1 108 ? -6.911 8.253 -3.465 1.00 97.81 108 ILE A C 1
ATOM 884 O O . ILE A 1 108 ? -7.506 9.220 -3.935 1.00 97.81 108 ILE A O 1
ATOM 888 N N . VAL A 1 109 ? -6.783 7.092 -4.105 1.00 97.06 109 VAL A N 1
ATOM 889 C CA . VAL A 1 109 ? -7.401 6.778 -5.402 1.00 97.06 109 VAL A CA 1
ATOM 890 C C . VAL A 1 109 ? -8.777 6.164 -5.193 1.00 97.06 109 VAL A C 1
ATOM 892 O O . VAL A 1 109 ? -9.723 6.504 -5.898 1.00 97.06 109 VAL A O 1
ATOM 895 N N . SER A 1 110 ? -8.903 5.265 -4.218 1.00 97.38 110 SER A N 1
ATOM 896 C CA . SER A 1 110 ? -10.167 4.613 -3.901 1.00 97.38 110 SER A CA 1
ATOM 897 C C . SER A 1 110 ? -10.278 4.304 -2.413 1.00 97.38 110 SER A C 1
ATOM 899 O O . SER A 1 110 ? -9.292 4.146 -1.691 1.00 97.38 110 SER A O 1
ATOM 901 N N . THR A 1 111 ? -11.517 4.228 -1.942 1.00 97.31 111 THR A N 1
ATOM 902 C CA . THR A 1 111 ? -11.853 3.698 -0.624 1.00 97.31 111 THR A CA 1
ATOM 903 C C . THR A 1 111 ? -13.118 2.876 -0.761 1.00 97.31 111 THR A C 1
ATOM 905 O O . THR A 1 111 ? -14.137 3.376 -1.236 1.00 97.31 111 THR A O 1
ATOM 908 N N . LYS A 1 112 ? -13.065 1.622 -0.324 1.00 97.00 112 LYS A N 1
ATOM 909 C CA . LYS A 1 112 ? -14.207 0.716 -0.300 1.00 97.00 112 LYS A CA 1
ATOM 910 C C . LYS A 1 112 ? -14.506 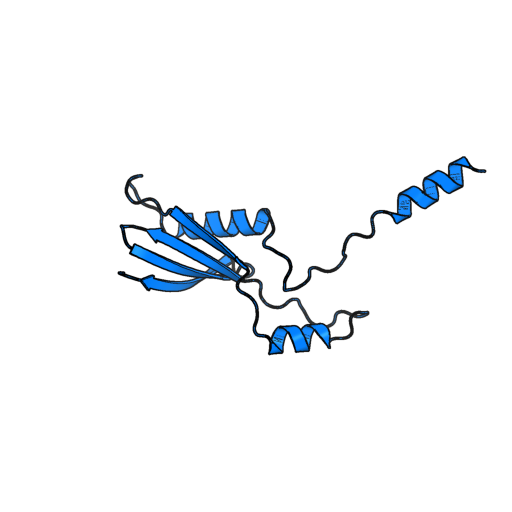0.316 1.137 1.00 97.00 112 LYS A C 1
ATOM 912 O O . LYS A 1 112 ? -13.629 -0.122 1.875 1.00 97.00 112 LYS A O 1
ATOM 917 N N . LEU A 1 113 ? -15.763 0.496 1.530 1.00 95.19 113 LEU A N 1
ATOM 918 C CA . LEU A 1 113 ? -16.265 0.150 2.855 1.00 95.19 113 LEU A CA 1
ATOM 919 C C . LEU A 1 113 ? -16.740 -1.304 2.871 1.00 95.19 113 LEU A C 1
ATOM 921 O O . LEU A 1 113 ? -17.576 -1.687 2.053 1.00 95.19 113 LEU A O 1
ATOM 925 N N . HIS A 1 114 ? -16.283 -2.084 3.844 1.00 90.19 114 HIS A N 1
ATOM 926 C CA . HIS A 1 114 ? -16.771 -3.430 4.108 1.00 90.19 114 HIS A CA 1
ATOM 927 C C . HIS A 1 114 ? -17.389 -3.495 5.510 1.00 90.19 114 HIS A C 1
ATOM 929 O O . HIS A 1 114 ? -16.764 -3.115 6.507 1.00 90.19 114 HIS A O 1
ATOM 935 N N . LYS A 1 115 ? -18.653 -3.930 5.578 1.00 80.81 115 LYS A N 1
ATOM 936 C CA . LYS A 1 115 ? -19.459 -3.922 6.811 1.00 80.81 115 LYS A CA 1
ATOM 937 C C . LYS A 1 115 ? -19.387 -5.229 7.612 1.00 80.81 115 LYS A C 1
ATOM 939 O O . LYS A 1 115 ? -19.822 -5.216 8.761 1.00 80.81 115 LYS A O 1
ATOM 944 N N . GLY A 1 116 ? -18.737 -6.263 7.066 1.00 63.22 116 GLY A N 1
ATOM 945 C CA . GLY A 1 116 ? -18.817 -7.627 7.593 1.00 63.22 116 GLY A CA 1
ATOM 946 C C . GLY A 1 116 ? -20.073 -8.325 7.103 1.00 63.22 116 GLY A C 1
ATOM 947 O O . GLY A 1 116 ? -21.110 -7.635 6.981 1.00 63.22 116 GLY A O 1
#

Organism: Pisum sativum (NCBI:txid3888)

Secondary structure (DSSP, 8-state):
-HHHHHHHHHTTS----SS--TTPPPPHHHHHHHHHHHHHHT--SSGGG--EEEEEEEEPPPHHHHHHHHHS-TTT--SPPPPPEEEEEEEETTEEEEEEEETTTTEEEEEEEE--

Radius of gyration: 20.29 Å; chains: 1; bounding box: 71×23×44 Å

Foldseek 3Di:
DVVVVVVVVVVPPPPPPPDDQLQDKQDPVNVVLVVVQVCVVQPDPDPVFDKDWPDKIWPRDDPVVNVVQVPPDPVVSPDDRDFIKMWTWIAGPNWTWTWIGTSVVSHTPDIDIDND

InterPro domains:
  IPR000269 Copper amine oxidase [PTHR10638] (20-114)
  IPR015800 Copper amine oxidase, N2-terminal [PF02727] (21-112)
  IPR016182 Copper amine oxidase, N-terminal [SSF54416] (19-115)

Sequence (116 aa):
KLILFFLLTFFWISIECIHPHPLDPLTRSELNLVRTIIHKSYQTSTKLNSITFQYVGLEEPDKAVIQSWLSSNTKTKTLPLPPRRAFVIARFQKHSLEITLDLSSRSIVSTKLHKG

pLDDT: mean 84.28, std 16.28, range [48.03, 98.44]